Protein AF-A0A383D2E8-F1 (afdb_monomer_lite)

InterPro domains:
  IPR028090 JAB domain, prokaryotic [PF14464] (4-78)
  IPR037518 MPN domain [PS50249] (1-83)
  IPR051929 Viral Assembly and Modifier Protease [PTHR34858] (2-82)

Foldseek 3Di:
DVVQQVVCPPAKWKFFFWDAVNDTDTDTFDFPDPDRQDGDGDPVSVVVCVVGTHTQAMDMDGHPDDPDDDPVRVVVCVVVVHD

Organism: NCBI:txid408172

Structure (mmCIF, N/CA/C/O backbone):
data_AF-A0A383D2E8-F1
#
_entry.id   AF-A0A383D2E8-F1
#
loop_
_atom_site.group_PDB
_atom_site.id
_atom_site.type_symbol
_atom_site.label_atom_id
_atom_site.label_alt_id
_atom_site.label_comp_id
_atom_site.label_asym_id
_atom_site.label_entity_id
_atom_site.label_seq_id
_atom_site.pdbx_PDB_ins_code
_atom_site.Cartn_x
_atom_site.Cartn_y
_atom_site.Cartn_z
_atom_site.occupancy
_atom_site.B_iso_or_equiv
_atom_site.auth_seq_id
_atom_site.auth_comp_id
_atom_site.auth_asym_id
_atom_site.auth_atom_id
_atom_site.pdbx_PDB_model_num
ATOM 1 N N . MET A 1 1 ? 5.134 -5.281 8.686 1.00 93.81 1 MET A N 1
ATOM 2 C CA . MET A 1 1 ? 5.588 -4.355 7.631 1.00 93.81 1 MET A CA 1
ATOM 3 C C . MET A 1 1 ? 6.892 -4.849 7.013 1.00 93.81 1 MET A C 1
ATOM 5 O O . MET A 1 1 ? 6.803 -5.448 5.957 1.00 93.81 1 MET A O 1
ATOM 9 N N . PHE A 1 2 ? 8.049 -4.756 7.683 1.00 94.00 2 PHE A N 1
ATOM 10 C CA . PHE A 1 2 ? 9.343 -5.200 7.119 1.00 94.00 2 PHE A CA 1
ATOM 11 C C . PHE A 1 2 ? 9.362 -6.640 6.580 1.00 94.00 2 PHE A C 1
ATOM 13 O O . PHE A 1 2 ? 9.823 -6.876 5.471 1.00 94.00 2 PHE A O 1
ATOM 20 N N . GLU A 1 3 ? 8.798 -7.597 7.319 1.00 97.12 3 GLU A N 1
ATOM 21 C CA . GLU A 1 3 ? 8.714 -8.998 6.875 1.00 97.12 3 GLU A CA 1
ATOM 22 C C . GLU A 1 3 ? 7.823 -9.192 5.633 1.00 97.12 3 GLU A C 1
ATOM 24 O O . GLU A 1 3 ? 8.024 -10.121 4.857 1.00 97.12 3 GLU A O 1
ATOM 29 N N . HIS A 1 4 ? 6.824 -8.328 5.433 1.00 97.62 4 HIS A N 1
ATOM 30 C CA . HIS A 1 4 ? 5.997 -8.356 4.226 1.00 97.62 4 HIS A CA 1
ATOM 31 C C . HIS A 1 4 ? 6.794 -7.819 3.033 1.00 97.62 4 HIS A C 1
ATOM 33 O O . HIS A 1 4 ? 6.879 -8.500 2.021 1.00 97.62 4 HIS A O 1
ATOM 39 N N . PHE A 1 5 ? 7.478 -6.682 3.190 1.00 96.81 5 PHE A N 1
ATOM 40 C CA . PHE A 1 5 ? 8.335 -6.121 2.138 1.00 96.81 5 PHE A CA 1
ATOM 41 C C . PHE A 1 5 ? 9.454 -7.081 1.718 1.00 96.81 5 PHE A C 1
ATOM 43 O O . PHE A 1 5 ? 9.678 -7.280 0.529 1.00 96.81 5 PHE A O 1
ATOM 50 N N . GLY A 1 6 ? 10.087 -7.769 2.675 1.00 96.25 6 GLY A N 1
ATOM 51 C CA . GLY A 1 6 ? 11.089 -8.793 2.366 1.00 96.25 6 GLY A CA 1
ATOM 52 C C . GLY A 1 6 ? 10.541 -9.979 1.561 1.00 96.25 6 GLY A C 1
ATOM 53 O O . GLY A 1 6 ? 11.291 -10.588 0.808 1.00 96.25 6 GLY A O 1
ATOM 54 N N . ARG A 1 7 ? 9.244 -10.296 1.691 1.00 97.12 7 ARG A N 1
ATOM 55 C CA . ARG A 1 7 ? 8.571 -11.352 0.914 1.00 97.12 7 ARG A CA 1
ATOM 56 C C . ARG A 1 7 ? 8.103 -10.891 -0.467 1.00 97.12 7 ARG A C 1
ATOM 58 O O . ARG A 1 7 ? 7.942 -11.737 -1.338 1.00 97.12 7 ARG A O 1
ATOM 65 N N . CYS A 1 8 ? 7.861 -9.595 -0.652 1.00 96.38 8 CYS A N 1
ATOM 66 C CA . CYS A 1 8 ? 7.440 -9.020 -1.934 1.00 96.38 8 CYS A CA 1
ATOM 67 C C . CYS A 1 8 ? 8.605 -8.832 -2.912 1.00 96.38 8 CYS A C 1
ATOM 69 O O . CYS A 1 8 ? 8.387 -8.876 -4.122 1.00 96.38 8 CYS A O 1
ATOM 71 N N . ALA A 1 9 ? 9.831 -8.669 -2.400 1.00 94.25 9 ALA A N 1
ATOM 72 C CA . ALA A 1 9 ? 11.023 -8.520 -3.227 1.00 94.25 9 ALA A CA 1
ATOM 73 C C . ALA A 1 9 ? 11.124 -9.650 -4.282 1.00 94.25 9 ALA A C 1
ATOM 75 O O . ALA A 1 9 ? 10.937 -10.822 -3.942 1.00 94.25 9 ALA A O 1
ATOM 76 N N . PRO A 1 10 ? 11.426 -9.330 -5.557 1.00 94.50 10 PRO A N 1
ATOM 77 C CA . PRO A 1 10 ? 11.982 -8.062 -6.045 1.00 94.50 10 PRO A CA 1
ATOM 78 C C . PRO A 1 10 ? 10.958 -6.952 -6.335 1.00 94.50 10 PRO A C 1
ATOM 80 O O . PRO A 1 10 ? 11.380 -5.844 -6.648 1.00 94.50 10 PRO A O 1
ATOM 83 N N . LYS A 1 11 ? 9.651 -7.221 -6.235 1.00 95.69 11 LYS A N 1
ATOM 84 C CA . LYS A 1 11 ? 8.612 -6.196 -6.394 1.00 95.69 11 LYS A CA 1
ATOM 85 C C . LYS A 1 11 ? 8.481 -5.344 -5.141 1.00 95.69 11 LYS A C 1
ATOM 87 O O . LYS A 1 11 ? 8.795 -5.786 -4.031 1.00 95.69 11 LYS A O 1
ATOM 92 N N . GLU A 1 12 ? 7.928 -4.151 -5.309 1.00 96.94 12 GLU A N 1
ATOM 93 C CA . GLU A 1 12 ? 7.458 -3.361 -4.180 1.00 96.94 12 GLU A CA 1
ATOM 94 C C . GLU A 1 12 ? 6.390 -4.125 -3.385 1.00 96.94 12 GLU A C 1
ATOM 96 O O . GLU A 1 12 ? 5.483 -4.741 -3.952 1.00 96.94 12 GLU A O 1
ATOM 101 N N . GLY A 1 13 ? 6.482 -4.092 -2.056 1.00 97.62 13 GLY A N 1
ATOM 102 C CA . GLY A 1 13 ? 5.371 -4.468 -1.190 1.00 97.62 13 GLY A CA 1
ATOM 103 C C . GLY A 1 13 ? 4.523 -3.247 -0.868 1.00 97.62 13 GLY A C 1
ATOM 104 O O . GLY A 1 13 ? 5.053 -2.147 -0.744 1.00 97.62 13 GLY A O 1
ATOM 105 N N . CYS A 1 14 ? 3.219 -3.438 -0.687 1.00 98.00 14 CYS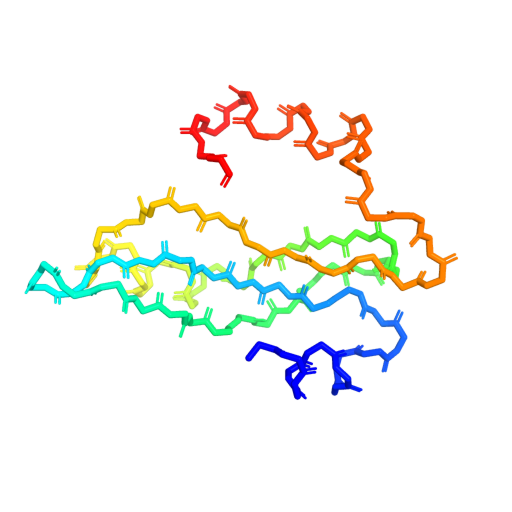 A N 1
ATOM 106 C CA . CYS A 1 14 ? 2.269 -2.355 -0.448 1.00 98.00 14 CYS A CA 1
ATOM 107 C C . CYS A 1 14 ? 1.227 -2.736 0.608 1.00 98.00 14 CYS A C 1
ATOM 109 O O . CYS A 1 14 ? 1.012 -3.904 0.927 1.00 98.00 14 CYS A O 1
ATOM 111 N N . GLY A 1 15 ? 0.563 -1.746 1.188 1.00 98.25 15 GLY A N 1
ATOM 112 C CA . GLY A 1 15 ? -0.514 -1.985 2.134 1.00 98.25 15 GLY A CA 1
ATOM 113 C C . GLY A 1 15 ? -1.089 -0.707 2.709 1.00 98.25 15 GLY A C 1
ATOM 114 O O . GLY A 1 15 ? -0.682 0.402 2.367 1.00 98.25 15 GLY A O 1
ATOM 115 N N . VAL A 1 16 ? -2.049 -0.878 3.608 1.00 98.38 16 VAL A N 1
ATOM 116 C CA . VAL A 1 16 ? -2.877 0.208 4.122 1.00 98.38 16 VAL A CA 1
ATOM 117 C C . VAL A 1 16 ? -2.619 0.417 5.613 1.00 98.38 16 VAL A C 1
ATOM 119 O O . VAL A 1 16 ? -2.594 -0.530 6.407 1.00 98.38 16 VAL A O 1
ATOM 122 N N . LEU A 1 17 ? -2.462 1.678 6.010 1.00 98.19 17 LEU A N 1
ATOM 123 C CA . LEU A 1 17 ? -2.604 2.118 7.393 1.00 98.19 17 LEU A CA 1
ATOM 124 C C . LEU A 1 17 ? -4.056 2.531 7.624 1.00 98.19 17 LEU A C 1
ATOM 126 O O . LEU A 1 17 ? -4.554 3.451 6.980 1.00 98.19 17 LEU A O 1
ATOM 130 N N . ALA A 1 18 ? -4.741 1.857 8.546 1.00 98.06 18 ALA A N 1
ATOM 131 C CA . ALA A 1 18 ? -6.159 2.091 8.797 1.00 98.06 18 ALA A CA 1
ATOM 132 C C . ALA A 1 18 ? -6.510 2.054 10.291 1.00 9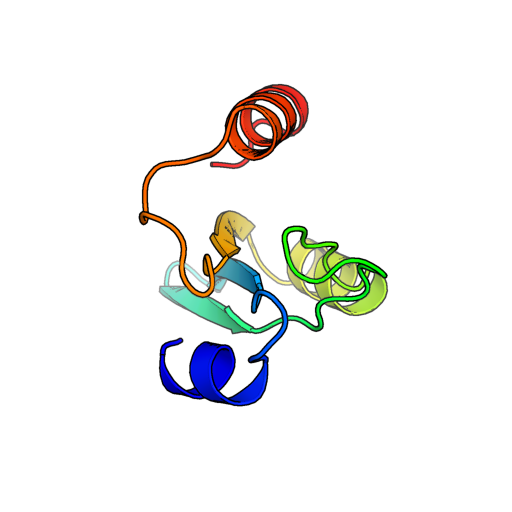8.06 18 ALA A C 1
ATOM 134 O O . ALA A 1 18 ? -5.873 1.347 11.077 1.00 98.06 18 ALA A O 1
ATOM 135 N N . LEU A 1 19 ? -7.548 2.784 10.702 1.00 98.06 19 LEU A N 1
ATOM 136 C CA . LEU A 1 19 ? -8.113 2.707 12.047 1.00 98.06 19 LEU A CA 1
ATOM 137 C C . LEU A 1 19 ? -9.228 1.659 12.103 1.00 98.06 19 LEU A C 1
ATOM 139 O O . LEU A 1 19 ? -10.167 1.663 11.307 1.00 98.06 19 LEU A O 1
ATOM 143 N N . LYS A 1 20 ? -9.177 0.799 13.124 1.00 96.31 20 LYS A N 1
ATOM 144 C CA . LYS A 1 20 ? -10.319 -0.022 13.550 1.00 96.31 20 LYS A CA 1
ATOM 145 C C . LYS A 1 20 ? -10.686 0.331 14.976 1.00 96.31 20 LYS A C 1
ATOM 147 O O . LYS A 1 20 ? -9.908 0.048 15.889 1.00 96.31 20 LYS A O 1
ATOM 152 N N . ARG A 1 21 ? -11.874 0.910 15.185 1.00 95.19 21 ARG A N 1
ATOM 153 C CA . ARG A 1 21 ? -12.340 1.333 16.522 1.00 95.19 21 ARG A CA 1
ATOM 154 C C . ARG A 1 21 ? -11.288 2.207 17.236 1.00 95.19 21 ARG A C 1
ATOM 156 O O . ARG A 1 21 ? -10.911 1.924 18.370 1.00 95.19 21 ARG A O 1
ATOM 163 N N . GLY A 1 22 ? -10.741 3.192 16.518 1.00 94.94 22 GLY A N 1
ATOM 164 C CA . GLY A 1 22 ? -9.723 4.126 17.022 1.00 94.94 22 GLY A CA 1
ATOM 165 C C . GLY A 1 22 ? -8.307 3.557 17.190 1.00 94.94 22 GLY A C 1
ATOM 166 O O . GLY A 1 22 ? -7.428 4.267 17.665 1.00 94.94 22 GLY A O 1
ATOM 167 N N . LYS A 1 23 ? -8.048 2.295 16.820 1.00 97.50 23 LYS A N 1
ATOM 168 C CA . LYS A 1 23 ? -6.703 1.696 16.882 1.00 97.50 23 LYS A CA 1
ATOM 169 C C . LYS A 1 23 ? -6.076 1.624 15.496 1.00 97.50 23 LYS A C 1
ATOM 171 O O . LYS A 1 23 ? -6.653 0.984 14.618 1.00 97.50 23 LYS A O 1
ATOM 176 N N . LEU A 1 24 ? -4.884 2.205 15.341 1.00 97.44 24 LEU A N 1
ATOM 177 C CA . LEU A 1 24 ? -4.096 2.138 14.108 1.00 97.44 24 LEU A CA 1
ATOM 178 C C . LEU A 1 24 ? -3.621 0.710 13.833 1.00 97.44 24 LEU A C 1
ATOM 180 O O . LEU A 1 24 ? -3.143 0.005 14.729 1.00 97.44 24 LEU A O 1
ATOM 184 N N . LYS A 1 25 ? -3.788 0.280 12.584 1.00 97.31 25 LYS A N 1
ATOM 185 C CA . LYS A 1 25 ? -3.437 -1.043 12.081 1.00 97.31 25 LYS A CA 1
ATOM 186 C C . LYS A 1 25 ? -2.716 -0.915 10.748 1.0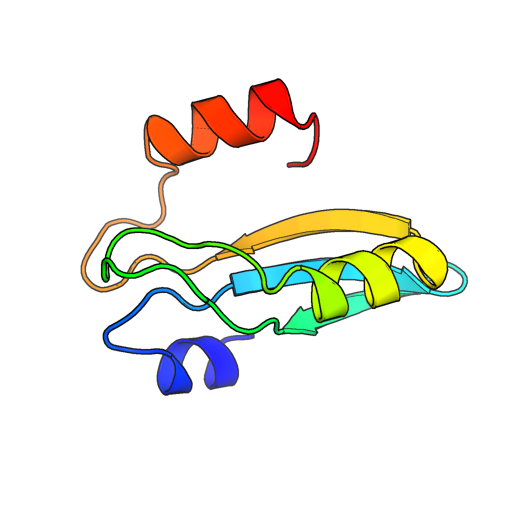0 97.31 25 LYS A C 1
ATOM 188 O O . LYS A 1 25 ? -3.165 -0.202 9.862 1.00 97.31 25 LYS A O 1
ATOM 193 N N . TRP A 1 26 ? -1.619 -1.654 10.628 1.00 97.81 26 TRP A N 1
ATOM 194 C CA . TRP A 1 26 ? -0.980 -1.971 9.357 1.00 97.81 26 TRP A CA 1
ATOM 195 C C . TRP A 1 26 ? -1.647 -3.212 8.767 1.00 97.81 26 TRP A C 1
ATOM 197 O O . TRP A 1 26 ? -1.730 -4.237 9.453 1.00 97.81 26 TRP A O 1
ATOM 207 N N . ILE A 1 27 ? -2.099 -3.123 7.520 1.00 98.38 27 ILE A N 1
ATOM 208 C CA . ILE A 1 27 ? -2.724 -4.220 6.785 1.00 98.38 27 ILE A CA 1
ATOM 209 C C . ILE A 1 27 ? -1.939 -4.403 5.478 1.00 98.38 27 ILE A C 1
ATOM 211 O O . ILE A 1 27 ? -2.050 -3.549 4.601 1.00 98.38 27 ILE A O 1
ATOM 215 N N . PRO A 1 28 ? -1.109 -5.458 5.347 1.00 98.38 28 PRO A N 1
ATOM 216 C CA . PRO A 1 28 ? -0.411 -5.730 4.093 1.00 98.38 28 PRO A CA 1
ATOM 217 C C . PRO A 1 28 ? -1.425 -6.068 2.999 1.00 98.38 28 PRO A C 1
ATOM 219 O O . PRO A 1 28 ? -2.454 -6.678 3.296 1.00 98.38 28 PRO A O 1
ATOM 222 N N . CYS A 1 29 ? -1.129 -5.680 1.766 1.00 98.38 29 CYS A N 1
ATOM 223 C CA . CYS A 1 29 ? -1.952 -5.978 0.601 1.00 98.38 29 CYS A CA 1
ATOM 224 C C . CYS A 1 29 ? -1.090 -6.569 -0.514 1.00 98.38 29 CYS A C 1
ATOM 226 O O . CYS A 1 29 ? 0.126 -6.372 -0.562 1.00 98.38 29 CYS A O 1
ATOM 228 N N . THR A 1 30 ? -1.723 -7.300 -1.415 1.00 98.31 30 THR A N 1
ATOM 229 C CA . THR A 1 30 ? -1.064 -7.875 -2.581 1.00 98.31 30 THR A CA 1
ATOM 230 C C . THR A 1 30 ? -0.766 -6.774 -3.601 1.00 98.31 30 THR A C 1
ATOM 232 O O . THR A 1 30 ? -1.651 -5.989 -3.939 1.00 98.31 30 THR A O 1
ATOM 235 N N . ASN A 1 31 ? 0.482 -6.713 -4.083 1.00 97.94 31 ASN A N 1
ATOM 236 C CA . ASN A 1 31 ? 0.860 -5.869 -5.216 1.00 97.94 31 ASN A CA 1
ATOM 237 C C . ASN A 1 31 ? 0.531 -6.604 -6.523 1.00 97.94 31 ASN A C 1
ATOM 239 O O . ASN A 1 31 ? 1.132 -7.641 -6.811 1.00 97.94 31 ASN A O 1
ATOM 243 N N . VAL A 1 32 ? -0.407 -6.066 -7.303 1.00 97.88 32 VAL A N 1
ATOM 244 C CA . VAL A 1 32 ? -0.830 -6.620 -8.599 1.00 97.88 32 VAL A CA 1
ATOM 245 C C . VAL A 1 32 ? -0.222 -5.888 -9.800 1.00 97.88 32 VAL A C 1
ATOM 247 O O . VAL A 1 32 ? -0.576 -6.193 -10.936 1.00 97.88 32 VAL A O 1
ATOM 250 N N . ALA A 1 33 ? 0.696 -4.939 -9.576 1.00 96.31 33 ALA A N 1
ATOM 251 C CA . ALA A 1 33 ? 1.431 -4.282 -10.653 1.00 96.31 33 ALA A CA 1
ATOM 252 C C . ALA A 1 33 ? 2.246 -5.298 -11.464 1.00 96.31 33 ALA A C 1
ATOM 254 O O . ALA A 1 33 ? 2.808 -6.255 -10.918 1.00 96.31 33 ALA A O 1
ATOM 255 N N . GLU A 1 34 ? 2.331 -5.086 -12.775 1.00 94.25 34 GLU A N 1
ATOM 256 C CA . GLU A 1 34 ? 3.148 -5.920 -13.660 1.00 94.25 34 GLU A CA 1
ATOM 257 C C . GLU A 1 34 ? 4.641 -5.635 -13.4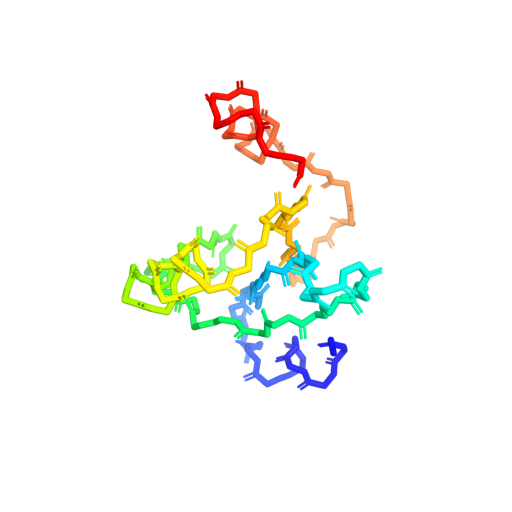50 1.00 94.25 34 GLU A C 1
ATOM 259 O O . GLU A 1 34 ? 5.419 -6.576 -13.258 1.00 94.25 34 GLU A O 1
ATOM 264 N N . GLU A 1 35 ? 4.993 -4.351 -13.369 1.00 92.25 35 GLU A N 1
ATOM 265 C CA . GLU A 1 35 ? 6.352 -3.844 -13.172 1.00 92.25 35 GLU A CA 1
ATOM 266 C C . GLU A 1 35 ? 6.850 -3.998 -11.725 1.00 92.25 35 GLU A C 1
ATOM 268 O O . GLU A 1 35 ? 6.070 -4.129 -10.780 1.00 92.25 35 GLU A O 1
ATOM 273 N N . ASN A 1 36 ? 8.176 -4.001 -11.543 1.00 88.75 36 ASN A N 1
ATOM 274 C CA . ASN A 1 36 ? 8.797 -4.172 -10.221 1.00 88.75 36 ASN A CA 1
ATOM 275 C C . ASN A 1 36 ? 8.938 -2.866 -9.423 1.00 88.75 36 ASN A C 1
ATOM 277 O O . ASN A 1 36 ? 9.065 -2.936 -8.204 1.00 88.75 36 ASN A O 1
ATOM 281 N N . GLU A 1 37 ? 8.945 -1.719 -10.108 1.00 88.50 37 GLU A N 1
ATOM 282 C CA . GLU A 1 37 ? 9.168 -0.373 -9.547 1.00 88.50 37 GLU A CA 1
ATOM 283 C C . GLU A 1 37 ? 7.856 0.388 -9.294 1.00 88.50 37 GLU A C 1
ATOM 285 O O . GLU A 1 37 ? 7.869 1.592 -9.065 1.00 88.50 37 GLU A O 1
ATOM 290 N N . ASP A 1 38 ? 6.723 -0.308 -9.382 1.00 92.00 38 ASP A N 1
ATOM 291 C CA . ASP A 1 38 ? 5.389 0.246 -9.178 1.00 92.00 38 ASP A CA 1
ATOM 292 C C . ASP A 1 38 ? 4.592 -0.652 -8.228 1.00 92.00 38 ASP A C 1
ATOM 294 O O . ASP A 1 38 ? 4.886 -1.844 -8.035 1.00 92.00 38 ASP A O 1
ATOM 298 N N . PHE A 1 39 ? 3.519 -0.092 -7.675 1.00 95.81 39 PHE A N 1
ATOM 299 C CA . PHE A 1 39 ? 2.542 -0.868 -6.931 1.00 95.81 39 PHE A CA 1
ATOM 300 C C . PHE A 1 39 ? 1.106 -0.556 -7.342 1.00 95.81 39 PHE A C 1
ATOM 302 O O . PHE A 1 39 ? 0.720 0.582 -7.600 1.00 95.81 39 PHE A O 1
ATOM 309 N N . ILE A 1 40 ? 0.285 -1.602 -7.344 1.00 97.06 40 ILE A N 1
ATOM 310 C CA . ILE A 1 40 ? -1.168 -1.506 -7.447 1.00 97.06 40 ILE A CA 1
ATOM 311 C C . ILE A 1 40 ? -1.729 -2.396 -6.343 1.00 97.06 40 ILE A C 1
ATOM 313 O O . ILE A 1 40 ? -1.442 -3.591 -6.311 1.00 97.06 40 ILE A O 1
ATOM 317 N N . LEU A 1 41 ? -2.498 -1.817 -5.418 1.00 97.56 41 LEU A N 1
ATOM 318 C CA . LEU A 1 41 ? -3.182 -2.589 -4.379 1.00 97.56 41 LEU A CA 1
ATOM 319 C C . LEU A 1 41 ? -4.228 -3.500 -5.026 1.00 97.56 41 LEU A C 1
ATOM 321 O O . LEU A 1 41 ? -5.011 -3.037 -5.858 1.00 97.56 41 LEU A O 1
ATOM 325 N N . ASP A 1 42 ? -4.287 -4.761 -4.600 1.00 98.38 42 ASP A N 1
ATOM 326 C CA . ASP A 1 42 ? -5.405 -5.635 -4.943 1.00 98.38 42 ASP A CA 1
ATOM 327 C C . ASP A 1 42 ? -6.744 -4.971 -4.574 1.00 98.38 42 ASP A C 1
ATOM 329 O O . ASP A 1 42 ? -6.959 -4.504 -3.446 1.00 98.38 42 ASP A O 1
ATOM 333 N N . GLN A 1 43 ? -7.639 -4.892 -5.559 1.00 97.75 43 GLN A N 1
ATOM 334 C CA . GLN A 1 43 ? -8.880 -4.137 -5.438 1.00 97.75 43 GLN A CA 1
ATOM 335 C C . GLN A 1 43 ? -9.821 -4.748 -4.394 1.00 97.75 43 GLN A C 1
ATOM 337 O O . GLN A 1 43 ? -10.462 -4.005 -3.646 1.00 97.75 43 GLN A O 1
ATOM 342 N N . ASP A 1 44 ? -9.911 -6.075 -4.318 1.00 98.44 44 ASP A N 1
ATOM 343 C CA . ASP A 1 44 ? -10.826 -6.757 -3.403 1.00 98.44 44 ASP A CA 1
ATOM 344 C C . ASP A 1 44 ? -10.348 -6.612 -1.954 1.00 98.44 44 ASP A C 1
ATOM 346 O O . ASP A 1 44 ? -11.146 -6.347 -1.044 1.00 98.44 44 ASP A O 1
ATOM 350 N N . GLU A 1 45 ? -9.036 -6.711 -1.730 1.00 98.50 45 GLU A N 1
ATOM 351 C CA . GLU A 1 45 ? -8.424 -6.437 -0.430 1.00 98.50 45 GLU A CA 1
ATOM 352 C C . GLU A 1 45 ? -8.636 -4.980 -0.004 1.00 98.50 45 GLU A C 1
ATOM 354 O O . GLU A 1 45 ? -9.091 -4.726 1.120 1.00 98.50 45 GLU A O 1
ATOM 359 N N . TYR A 1 46 ? -8.380 -4.025 -0.903 1.00 97.94 46 TYR A N 1
ATOM 360 C CA . TYR A 1 46 ? -8.576 -2.604 -0.626 1.00 97.94 46 TYR A CA 1
ATOM 361 C C . TYR A 1 46 ? -10.038 -2.282 -0.298 1.00 97.94 46 TYR A C 1
ATOM 363 O O . TYR A 1 46 ? -10.313 -1.644 0.721 1.00 97.94 46 TYR A O 1
ATOM 371 N N . LEU A 1 47 ? -10.994 -2.767 -1.100 1.00 98.12 47 LEU A N 1
ATOM 372 C CA . LEU A 1 47 ? -12.425 -2.558 -0.863 1.00 98.12 47 LEU A CA 1
ATOM 373 C C . LEU A 1 47 ? -12.864 -3.154 0.474 1.00 98.12 47 LEU A C 1
ATOM 375 O O . LEU A 1 47 ? -13.593 -2.517 1.238 1.00 98.12 47 LEU A O 1
ATOM 379 N N . LYS A 1 48 ? -12.381 -4.350 0.819 1.00 98.38 48 LYS A N 1
ATOM 380 C CA . LYS A 1 48 ? -12.663 -4.959 2.120 1.00 98.38 48 LYS A CA 1
ATOM 381 C C . LYS A 1 48 ? -12.164 -4.091 3.272 1.00 98.38 48 LYS A C 1
ATOM 383 O O . LYS A 1 48 ? -12.875 -3.953 4.271 1.00 98.38 48 LYS A O 1
ATOM 388 N N . ILE A 1 49 ? -10.969 -3.510 3.161 1.00 98.19 49 ILE A N 1
ATOM 389 C CA . ILE A 1 49 ? -10.435 -2.586 4.170 1.00 98.19 49 ILE A CA 1
ATOM 390 C C . ILE A 1 49 ? -11.301 -1.329 4.223 1.00 98.19 49 ILE A C 1
ATOM 392 O O . ILE A 1 49 ? -11.759 -0.985 5.308 1.00 98.19 49 ILE A O 1
ATOM 396 N N . TYR A 1 50 ? -11.605 -0.726 3.073 1.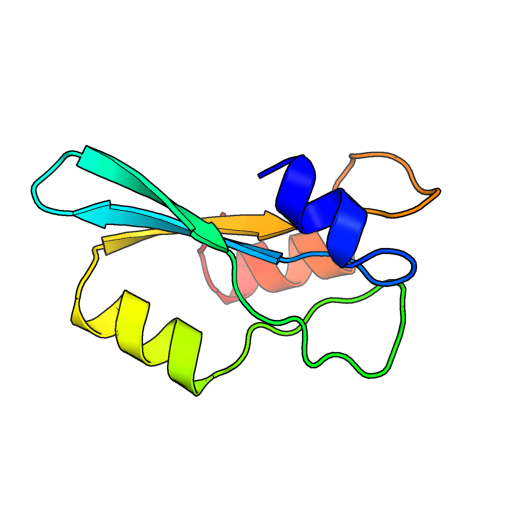00 97.00 50 TYR A N 1
ATOM 397 C CA . TYR A 1 50 ? -12.427 0.477 2.943 1.00 97.00 50 TYR A CA 1
ATOM 398 C C . TYR A 1 50 ? -13.801 0.340 3.617 1.00 97.00 50 TYR A C 1
ATOM 400 O O . TYR A 1 50 ? -14.236 1.233 4.337 1.00 97.00 50 TYR A O 1
ATOM 408 N N . TYR A 1 51 ? -14.474 -0.802 3.456 1.00 97.88 51 TYR A N 1
ATOM 409 C CA . TYR A 1 51 ? -15.780 -1.035 4.084 1.00 97.88 51 TYR A CA 1
ATOM 410 C C . TYR A 1 51 ? -15.714 -1.348 5.584 1.00 97.88 51 TYR A C 1
ATOM 412 O O . TYR A 1 51 ? -16.740 -1.310 6.263 1.00 97.88 51 TYR A O 1
ATOM 420 N N . THR A 1 52 ? -14.546 -1.713 6.118 1.00 97.75 52 THR A N 1
ATOM 421 C CA . THR A 1 52 ? -14.426 -2.222 7.497 1.00 97.75 52 THR A CA 1
ATOM 422 C C . THR A 1 52 ? -13.516 -1.394 8.405 1.00 97.75 52 THR A C 1
ATOM 424 O O . THR A 1 52 ? -13.497 -1.630 9.619 1.00 97.75 52 THR A O 1
ATOM 427 N N . HIS A 1 53 ? -12.769 -0.447 7.840 1.00 98.25 53 HIS A N 1
ATOM 428 C CA . HIS A 1 53 ? -11.786 0.396 8.508 1.00 98.25 53 HIS A CA 1
ATOM 429 C C . HIS A 1 53 ? -11.804 1.806 7.915 1.00 98.25 53 HIS A C 1
ATOM 431 O O . HIS A 1 53 ? -12.178 2.012 6.766 1.00 98.25 53 HIS A O 1
ATOM 437 N N . GLU A 1 54 ? -11.332 2.771 8.693 1.00 97.69 54 GLU A N 1
ATOM 438 C CA . GLU A 1 54 ? -11.042 4.115 8.196 1.00 97.69 54 GLU A CA 1
ATOM 439 C C . GLU A 1 54 ? -9.610 4.141 7.656 1.00 97.69 54 GLU A C 1
ATOM 441 O O . GLU A 1 54 ? -8.666 3.891 8.405 1.00 97.69 54 GLU A O 1
ATOM 446 N N . ILE A 1 55 ? -9.444 4.394 6.359 1.00 97.75 55 ILE A N 1
ATOM 447 C CA . ILE A 1 55 ? -8.130 4.444 5.709 1.00 97.75 55 ILE A CA 1
ATOM 448 C C . ILE A 1 55 ? -7.450 5.770 6.046 1.00 97.75 55 ILE A C 1
ATOM 450 O O . ILE A 1 55 ? -8.014 6.834 5.812 1.00 97.75 55 ILE A O 1
ATOM 454 N N . ILE A 1 56 ? -6.235 5.687 6.585 1.00 97.62 56 ILE A N 1
ATOM 455 C CA . ILE A 1 56 ? -5.428 6.843 6.994 1.00 97.62 56 ILE A CA 1
ATOM 456 C C . ILE A 1 56 ? -4.302 7.116 6.003 1.00 97.62 56 ILE A C 1
ATOM 458 O O . ILE A 1 56 ? -3.927 8.269 5.834 1.00 97.62 56 ILE A O 1
ATOM 462 N N . GLY A 1 57 ? -3.770 6.077 5.360 1.00 97.69 57 GLY A N 1
ATOM 463 C CA . GLY A 1 57 ? -2.705 6.218 4.376 1.00 97.69 57 GLY A CA 1
ATOM 464 C C . GLY A 1 57 ? -2.331 4.900 3.712 1.00 97.69 57 GLY A C 1
ATOM 465 O O . GLY A 1 57 ? -2.755 3.822 4.148 1.00 97.69 57 GLY A O 1
ATOM 466 N N . ILE A 1 58 ? -1.514 4.996 2.674 1.00 97.62 58 ILE A N 1
ATOM 467 C CA . ILE A 1 58 ? -0.929 3.871 1.948 1.00 97.62 58 ILE A CA 1
ATOM 468 C C . ILE A 1 58 ? 0.570 3.841 2.248 1.00 97.62 58 ILE A C 1
ATOM 470 O O . ILE A 1 58 ? 1.222 4.869 2.380 1.00 97.62 58 ILE A O 1
ATOM 474 N N . VAL A 1 59 ? 1.132 2.644 2.396 1.00 97.19 59 VAL A N 1
ATOM 475 C CA . VAL A 1 59 ? 2.578 2.468 2.556 1.00 97.19 59 VAL A CA 1
ATOM 476 C C . VAL A 1 59 ? 3.046 1.440 1.551 1.00 97.19 59 VAL A C 1
ATOM 478 O O . VAL A 1 59 ? 2.489 0.344 1.481 1.00 97.19 59 VAL A O 1
ATOM 481 N N . HIS A 1 60 ? 4.103 1.780 0.828 1.00 97.06 60 HIS A N 1
ATOM 482 C CA . HIS A 1 60 ? 4.802 0.878 -0.071 1.00 97.06 60 HIS A CA 1
ATOM 483 C C . HIS A 1 60 ? 6.310 0.900 0.201 1.00 97.06 60 HIS A C 1
ATOM 485 O O . HIS A 1 60 ? 6.794 1.671 1.037 1.00 97.06 60 HIS A O 1
ATOM 491 N N . SER A 1 61 ? 7.043 -0.002 -0.444 1.00 96.56 61 SER A N 1
ATOM 492 C CA . SER A 1 61 ? 8.491 -0.116 -0.317 1.00 96.56 61 SER A CA 1
ATOM 493 C C . SER A 1 61 ? 9.175 0.042 -1.664 1.00 96.56 61 SER A C 1
ATOM 495 O O . SER A 1 61 ? 8.906 -0.750 -2.558 1.00 96.56 61 SER A O 1
ATOM 497 N N . HIS A 1 62 ? 10.168 0.919 -1.746 1.00 95.12 62 HIS A N 1
ATOM 498 C CA . HIS A 1 62 ? 11.097 0.939 -2.870 1.00 95.12 62 HIS A CA 1
ATOM 499 C C . HIS A 1 62 ? 12.164 -0.153 -2.712 1.00 95.12 62 HIS A C 1
ATOM 501 O O . HIS A 1 62 ? 12.787 -0.278 -1.650 1.00 95.12 62 HIS A O 1
ATOM 507 N N . VAL A 1 63 ? 12.405 -0.934 -3.766 1.00 93.44 63 VAL A N 1
ATOM 508 C CA . VAL A 1 63 ? 13.452 -1.969 -3.795 1.00 93.44 63 VAL A CA 1
ATOM 509 C C . VAL A 1 63 ? 14.656 -1.434 -4.567 1.00 93.44 63 VAL A C 1
ATOM 511 O O . VAL A 1 63 ? 14.529 -0.999 -5.702 1.00 93.44 63 VAL A O 1
ATOM 514 N N . HIS A 1 64 ? 15.840 -1.429 -3.946 1.00 87.75 64 HIS A N 1
ATOM 515 C CA . HIS A 1 64 ? 17.079 -0.864 -4.518 1.00 87.75 64 HIS A CA 1
ATOM 516 C C . HIS A 1 64 ? 17.026 0.631 -4.906 1.00 87.75 64 HIS A C 1
ATOM 518 O O . HIS A 1 64 ? 17.961 1.125 -5.535 1.00 87.75 64 HIS A O 1
ATOM 524 N N . ALA A 1 65 ? 16.004 1.368 -4.466 1.00 88.31 65 ALA A N 1
ATOM 525 C CA . ALA A 1 65 ? 15.857 2.805 -4.683 1.00 88.31 65 ALA A CA 1
ATOM 526 C C . ALA A 1 65 ? 15.714 3.577 -3.349 1.00 88.31 65 ALA A C 1
ATOM 528 O O . ALA A 1 65 ? 15.430 2.978 -2.306 1.00 88.31 65 ALA A O 1
ATOM 529 N N . PRO A 1 66 ? 15.960 4.903 -3.334 1.00 91.38 66 PRO A N 1
ATOM 530 C CA . PRO A 1 66 ? 15.825 5.726 -2.130 1.00 91.38 66 PRO A CA 1
ATOM 531 C C . PRO A 1 66 ? 14.394 5.732 -1.583 1.00 91.38 66 PRO A C 1
ATOM 533 O O . PRO A 1 66 ? 13.444 5.671 -2.350 1.00 91.38 66 PRO A O 1
ATOM 536 N N . CYS A 1 67 ? 14.224 5.933 -0.275 1.00 89.62 67 CYS A N 1
ATOM 537 C CA . CYS A 1 67 ? 12.908 5.988 0.383 1.00 89.62 67 CYS A CA 1
ATOM 538 C C . CYS A 1 67 ? 12.124 7.302 0.179 1.00 89.62 67 CYS A C 1
ATOM 540 O O . CYS A 1 67 ? 11.148 7.551 0.885 1.00 89.62 67 CYS A O 1
ATOM 542 N N . ASN A 1 68 ? 12.564 8.169 -0.735 1.00 93.69 68 ASN A N 1
ATOM 543 C CA . ASN A 1 68 ? 11.841 9.396 -1.064 1.00 93.69 68 ASN A CA 1
ATOM 544 C C . ASN A 1 68 ? 10.735 9.074 -2.075 1.00 93.69 68 ASN A C 1
ATOM 546 O O . ASN A 1 68 ? 11.005 8.296 -2.989 1.00 93.69 68 ASN A O 1
ATOM 550 N N . PRO A 1 69 ? 9.549 9.703 -1.978 1.00 92.50 69 PRO A N 1
ATOM 551 C CA . PRO A 1 69 ? 8.471 9.464 -2.930 1.00 92.50 69 PRO A CA 1
ATOM 552 C C . PRO A 1 69 ? 8.899 9.877 -4.341 1.00 92.50 69 PRO A C 1
ATOM 554 O O . PRO A 1 69 ? 9.440 10.975 -4.543 1.00 92.50 69 PRO A O 1
ATOM 557 N N . SER A 1 70 ? 8.633 9.006 -5.309 1.00 92.31 70 SER A N 1
ATOM 558 C CA . SER A 1 70 ? 8.786 9.289 -6.732 1.00 92.31 70 SER A CA 1
ATOM 559 C C . SER A 1 70 ? 7.780 10.353 -7.192 1.00 92.31 70 SER A C 1
ATOM 561 O O . SER A 1 70 ? 6.860 10.752 -6.469 1.00 92.31 70 SER A O 1
ATOM 563 N N . GLU A 1 71 ? 7.934 10.843 -8.422 1.00 93.88 71 GLU A N 1
ATOM 564 C CA . GLU A 1 71 ? 6.951 11.764 -9.006 1.00 93.88 71 GLU A CA 1
ATOM 565 C C . GLU A 1 71 ? 5.585 11.092 -9.214 1.00 93.88 71 GLU A C 1
ATOM 567 O O . GLU A 1 71 ? 4.544 11.739 -9.066 1.00 93.88 71 GLU A O 1
ATOM 572 N N . THR A 1 72 ? 5.581 9.786 -9.490 1.00 92.31 72 THR A N 1
ATOM 573 C CA . THR A 1 72 ? 4.368 8.973 -9.612 1.00 92.31 72 THR A CA 1
ATOM 574 C C . THR A 1 72 ? 3.647 8.866 -8.269 1.00 92.31 72 THR A C 1
ATOM 576 O O . THR A 1 72 ? 2.446 9.147 -8.205 1.00 92.31 72 THR A O 1
ATOM 579 N N . ASP A 1 73 ? 4.378 8.599 -7.183 1.00 93.50 73 ASP A N 1
ATOM 580 C CA . ASP A 1 73 ? 3.809 8.511 -5.829 1.00 93.50 73 ASP A CA 1
ATOM 581 C C . ASP A 1 73 ? 3.163 9.832 -5.416 1.00 93.50 73 ASP A C 1
ATOM 583 O O . ASP A 1 73 ? 2.004 9.874 -4.996 1.00 93.50 73 ASP A O 1
ATOM 587 N N . LYS A 1 74 ? 3.877 10.950 -5.618 1.00 95.44 74 LYS A N 1
ATOM 588 C CA . LYS A 1 74 ? 3.354 12.296 -5.331 1.00 95.44 74 LYS A CA 1
ATOM 589 C C . LYS A 1 74 ? 2.091 12.582 -6.135 1.00 95.44 74 LYS A C 1
ATOM 591 O O . LYS A 1 74 ? 1.135 13.149 -5.605 1.00 95.44 74 LYS A O 1
ATOM 596 N N . LYS A 1 75 ? 2.073 12.224 -7.421 1.00 94.75 75 LYS A N 1
ATOM 597 C CA . LYS A 1 75 ? 0.915 12.445 -8.292 1.00 94.75 75 LYS A CA 1
ATOM 598 C C . LYS A 1 75 ? -0.304 11.680 -7.781 1.00 94.75 75 LYS A C 1
ATOM 600 O O . LYS A 1 75 ? -1.369 12.283 -7.646 1.00 94.75 75 LYS A O 1
ATOM 605 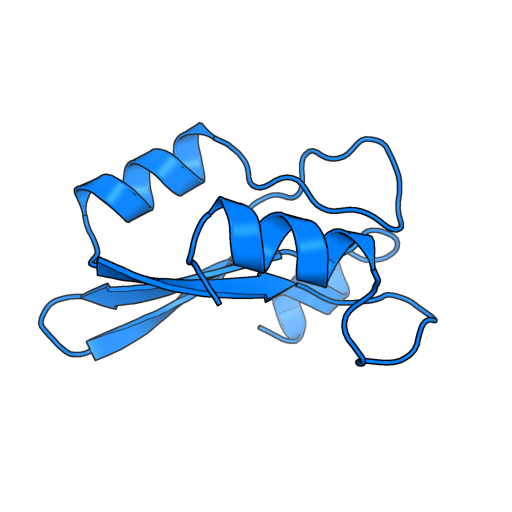N N . TYR A 1 76 ? -0.162 10.390 -7.482 1.00 93.12 76 TYR A N 1
ATOM 606 C CA . TYR A 1 76 ? -1.289 9.577 -7.028 1.00 93.12 76 TYR A CA 1
ATOM 607 C C . TYR A 1 76 ? -1.762 9.956 -5.628 1.00 93.12 76 TYR A C 1
ATOM 609 O O . TYR A 1 76 ? -2.969 10.099 -5.449 1.00 93.12 76 TYR A O 1
ATOM 617 N N . CYS A 1 77 ? -0.852 10.237 -4.693 1.00 94.44 77 CYS A N 1
ATOM 618 C CA . CYS A 1 77 ? -1.188 10.782 -3.374 1.00 94.44 77 CYS A CA 1
ATOM 619 C C . CYS A 1 77 ? -2.078 12.035 -3.485 1.00 94.44 77 CYS A C 1
ATOM 621 O O . CYS A 1 77 ? -3.137 12.134 -2.861 1.00 94.44 77 CYS A O 1
ATOM 623 N N . ASN A 1 78 ? -1.706 12.973 -4.363 1.00 94.88 78 ASN A N 1
ATOM 624 C CA . ASN A 1 78 ? -2.467 14.206 -4.573 1.00 94.88 78 ASN A CA 1
ATOM 625 C C . ASN A 1 78 ? -3.849 13.969 -5.212 1.00 94.88 78 ASN A C 1
ATOM 627 O O . ASN A 1 78 ? -4.807 14.670 -4.876 1.00 94.88 78 ASN A O 1
ATOM 631 N N . ILE A 1 79 ? -3.969 13.001 -6.128 1.00 94.75 79 ILE A N 1
ATOM 632 C CA . ILE A 1 79 ? -5.237 12.663 -6.798 1.00 94.75 79 ILE A CA 1
ATOM 633 C C . ILE A 1 79 ? -6.202 11.978 -5.827 1.00 94.75 79 ILE A C 1
ATOM 635 O O . ILE A 1 79 ? -7.375 12.347 -5.762 1.00 94.75 79 ILE A O 1
ATOM 639 N N . THR A 1 80 ? -5.721 10.985 -5.080 1.00 92.06 80 THR A N 1
ATOM 640 C CA . THR A 1 80 ? -6.552 10.198 -4.158 1.00 92.06 80 THR A CA 1
ATOM 641 C C . THR A 1 80 ? -6.857 10.955 -2.872 1.00 92.06 80 THR A C 1
ATOM 643 O O . THR A 1 80 ? -7.851 10.655 -2.214 1.00 92.06 80 THR A O 1
ATOM 646 N N . ARG A 1 81 ? -6.025 11.951 -2.528 1.00 93.94 81 ARG A N 1
ATOM 647 C CA . ARG A 1 81 ? -6.016 12.639 -1.228 1.00 93.94 81 ARG A CA 1
ATOM 648 C C . ARG A 1 81 ? -5.791 11.678 -0.061 1.00 93.94 81 ARG A C 1
ATOM 650 O O . ARG A 1 81 ? -6.242 11.944 1.052 1.00 93.94 81 ARG A O 1
ATOM 657 N N . ILE A 1 82 ? -5.103 10.572 -0.331 1.00 92.00 82 ILE A N 1
ATOM 658 C CA . ILE A 1 82 ? -4.661 9.601 0.662 1.00 92.00 82 ILE A CA 1
ATOM 659 C C . ILE A 1 82 ? -3.133 9.723 0.735 1.00 92.00 82 ILE A C 1
ATOM 661 O O . ILE A 1 82 ? -2.487 9.611 -0.311 1.00 92.00 82 ILE A O 1
ATOM 665 N N . PRO A 1 83 ? -2.570 10.017 1.919 1.00 89.94 83 PRO A N 1
ATOM 666 C CA . PRO A 1 83 ? -1.128 10.128 2.099 1.00 89.94 83 PRO A CA 1
ATOM 667 C C . PRO A 1 83 ? -0.419 8.781 1.959 1.00 89.94 83 PRO A C 1
ATOM 669 O O . PRO A 1 83 ? -1.050 7.732 2.241 1.00 89.94 83 PRO A O 1
#

Radius of gyration: 12.49 Å; chains: 1; bounding box: 33×26×31 Å

Sequence (83 aa):
MFEHFGRCAPKEGCGVLALKRGKLKWIPCTNVAEENEDFILDQDEYLKIYYTHEIIGIVHSHVHAPCNPSETDKKYCNITRIP

pLDDT: mean 95.67, std 2.77, range [87.75, 98.5]

Secondary structure (DSSP, 8-state):
-HHHHHHHTTSPPEEEEEEETTEEEEEEE-B--SSSS---B-HHHHHHHHHHSEEEEEEE--SSS-SSPPHHHHHHHHHHT--